Protein AF-A0A670IXG9-F1 (afdb_monomer)

Sequence (53 aa):
RSCGGCVLNKLGGVQFEIDLPNEKVNIDSEHSVDTLLNTLKKTGNYVSYLGDK

Mean predicted aligned error: 7.41 Å

Solvent-accessible surface area (backbone atoms only — not comparable to full-atom values): 3672 Å² total; per-residue (Å²): 136,86,74,86,76,54,74,56,62,76,71,54,81,53,46,73,47,75,40,71,95,74,76,40,73,50,72,51,52,93,66,55,68,66,60,54,50,53,52,44,49,75,71,71,50,92,80,80,87,90,71,89,131

InterPro domains:
  IPR036163 Heavy metal-associated domain superfamily [SSF55008] (2-47)
  IPR051881 Copper transport ATOX1-like [PTHR46365] (3-53)

pLDDT: mean 74.25, std 12.05, range [38.62, 85.56]

Radius of gyration: 11.18 Å; Cα contacts (8 Å, |Δi|>4): 39; chains: 1; bounding box: 28×24×26 Å

Nearest PDB structures (foldseek):
  2k1r-assembly1_B  TM=7.440E-01  e=1.030E-04  unclassified
  1fe0-assembly1_A  TM=7.587E-01  e=1.275E-04  Homo sapiens
  8ugi-assembly1_1C  TM=3.064E-01  e=5.745E+00  Sus scrofa
  7b93-assem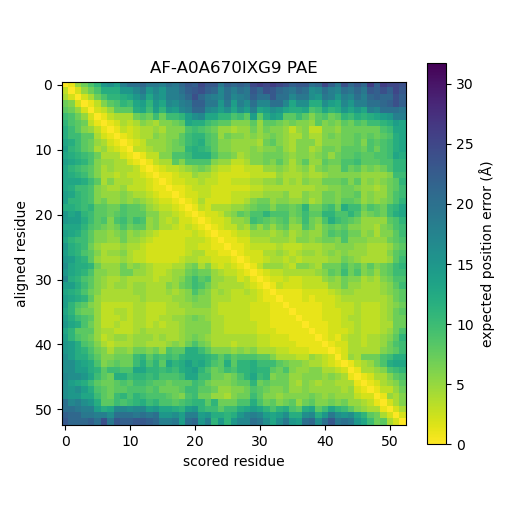bly1_C  TM=2.964E-01  e=7.108E+00  Mus musculus

Organism: Podarcis muralis (NCBI:txid64176)

Secondary structure (DSSP, 8-state):
------GGGGTSS-EEEEEGGGTEEEEE-SS-HHHHHHHHHHTT---------

Structure (mmCIF, N/CA/C/O backbone):
data_AF-A0A670IXG9-F1
#
_entry.id   AF-A0A670IXG9-F1
#
loop_
_atom_site.group_PDB
_atom_site.id
_atom_site.type_symbol
_atom_site.label_atom_id
_atom_site.label_alt_id
_atom_site.label_comp_id
_atom_site.label_asym_id
_atom_site.label_entity_id
_atom_site.label_seq_id
_atom_site.pdbx_PDB_ins_code
_atom_site.Cartn_x
_atom_site.Cartn_y
_atom_site.Cartn_z
_atom_site.occupancy
_atom_site.B_iso_or_equiv
_atom_site.auth_seq_id
_atom_site.auth_comp_id
_atom_site.auth_asym_id
_atom_site.auth_atom_id
_atom_site.pdbx_PDB_model_num
ATOM 1 N N . ARG A 1 1 ? 13.840 -18.547 3.419 1.00 38.62 1 ARG A N 1
ATOM 2 C CA . ARG A 1 1 ? 14.802 -17.431 3.235 1.00 38.62 1 ARG A CA 1
ATOM 3 C C . ARG A 1 1 ? 14.022 -16.161 3.557 1.00 38.62 1 ARG A C 1
ATOM 5 O O . ARG A 1 1 ? 13.067 -15.876 2.855 1.00 38.62 1 ARG A O 1
ATOM 12 N N . SER A 1 2 ? 14.282 -15.578 4.727 1.00 47.38 2 SER A N 1
ATOM 13 C CA . SER A 1 2 ? 13.377 -14.656 5.428 1.00 47.38 2 SER A CA 1
ATOM 14 C C . SER A 1 2 ? 13.414 -13.234 4.853 1.00 47.38 2 SER A C 1
ATOM 16 O O . SER A 1 2 ? 14.490 -12.664 4.706 1.00 47.38 2 SER A O 1
ATOM 18 N N . CYS A 1 3 ? 12.216 -12.732 4.539 1.00 49.34 3 CYS A N 1
ATOM 19 C CA . CYS A 1 3 ? 11.737 -11.348 4.515 1.00 49.34 3 CYS A CA 1
ATOM 20 C C . CYS A 1 3 ? 12.659 -10.247 3.961 1.00 49.34 3 CYS A C 1
ATOM 22 O O . CYS A 1 3 ? 13.319 -9.529 4.710 1.00 49.34 3 CYS A O 1
ATOM 24 N N . GLY A 1 4 ? 12.545 -9.987 2.653 1.00 45.22 4 GLY A N 1
ATOM 25 C CA . GLY A 1 4 ? 12.659 -8.621 2.137 1.00 45.22 4 GLY A CA 1
ATOM 26 C C . GLY A 1 4 ? 11.441 -7.835 2.620 1.00 45.22 4 GLY A C 1
ATOM 27 O O . GLY A 1 4 ? 10.352 -7.982 2.076 1.00 45.22 4 GLY A O 1
ATOM 28 N N . GLY A 1 5 ? 11.593 -7.106 3.725 1.00 50.69 5 GLY A N 1
ATOM 29 C CA . GLY A 1 5 ? 10.496 -6.429 4.411 1.00 50.69 5 GLY A CA 1
ATOM 30 C C . GLY A 1 5 ? 9.877 -5.322 3.563 1.00 50.69 5 GLY A C 1
ATOM 31 O O . GLY A 1 5 ? 10.344 -4.186 3.585 1.00 50.69 5 GLY A O 1
ATOM 32 N N . CYS A 1 6 ? 8.793 -5.639 2.857 1.00 63.50 6 CYS A N 1
ATOM 33 C CA . CYS A 1 6 ? 7.891 -4.632 2.323 1.00 63.50 6 CYS A CA 1
ATOM 34 C C . CYS A 1 6 ? 7.394 -3.768 3.483 1.00 63.50 6 CYS A C 1
ATOM 36 O O . CYS A 1 6 ? 7.038 -4.275 4.546 1.00 63.50 6 CYS A O 1
ATOM 38 N N . VAL A 1 7 ? 7.331 -2.458 3.281 1.00 71.31 7 VAL A N 1
ATOM 39 C CA . VAL A 1 7 ? 6.866 -1.510 4.309 1.00 71.31 7 VAL A CA 1
ATOM 40 C C . VAL A 1 7 ? 5.421 -1.747 4.737 1.00 71.31 7 VAL A C 1
ATOM 42 O O . VAL A 1 7 ? 5.017 -1.339 5.819 1.00 71.31 7 VAL A O 1
ATOM 45 N N . LEU A 1 8 ? 4.681 -2.490 3.916 1.00 74.44 8 LEU A N 1
ATOM 46 C CA . LEU A 1 8 ? 3.359 -3.026 4.201 1.00 74.44 8 LEU A CA 1
ATOM 47 C C . LEU A 1 8 ? 3.358 -4.041 5.350 1.00 74.44 8 LEU A C 1
ATOM 49 O O . LEU A 1 8 ? 2.397 -4.102 6.102 1.00 74.44 8 LEU A O 1
ATOM 53 N N . ASN A 1 9 ? 4.456 -4.768 5.574 1.00 69.81 9 ASN A N 1
ATOM 54 C CA . ASN A 1 9 ? 4.587 -5.687 6.711 1.00 69.81 9 ASN A CA 1
ATOM 55 C C . ASN A 1 9 ? 4.465 -4.938 8.057 1.00 69.81 9 ASN A C 1
ATOM 57 O O . ASN A 1 9 ? 4.052 -5.494 9.066 1.00 69.81 9 ASN A O 1
ATOM 61 N N . LYS A 1 10 ? 4.742 -3.629 8.060 1.00 74.88 10 LYS A N 1
ATOM 62 C CA . LYS A 1 10 ? 4.588 -2.759 9.231 1.00 74.88 10 LYS A CA 1
ATOM 63 C C . LYS A 1 10 ? 3.131 -2.452 9.588 1.00 74.88 10 LYS A C 1
ATOM 65 O O . LYS A 1 10 ? 2.884 -2.064 10.723 1.00 74.88 10 LYS A O 1
ATOM 70 N N . LEU A 1 11 ? 2.199 -2.611 8.645 1.00 75.81 11 LEU A N 1
ATOM 71 C CA . LEU A 1 11 ? 0.762 -2.509 8.913 1.00 75.81 11 LEU A CA 1
ATOM 72 C C . LEU A 1 11 ? 0.221 -3.780 9.588 1.00 75.81 11 LEU A C 1
ATOM 74 O O . LEU A 1 11 ? -0.749 -3.688 10.329 1.00 75.81 11 LEU A O 1
ATOM 78 N N . GLY A 1 12 ? 0.897 -4.927 9.430 1.00 73.75 12 GLY A N 1
ATOM 79 C CA . GLY A 1 12 ? 0.421 -6.220 9.926 1.00 73.75 12 GLY A CA 1
ATOM 80 C C . GLY A 1 12 ? -0.802 -6.713 9.141 1.00 73.75 12 GLY A C 1
ATOM 81 O O . GLY A 1 12 ? -1.600 -5.923 8.660 1.00 73.75 12 GLY A O 1
ATOM 82 N N . GLY A 1 13 ? -0.934 -8.027 8.938 1.00 77.75 13 GLY A N 1
ATOM 83 C CA . GLY A 1 13 ? -2.101 -8.581 8.228 1.00 77.75 13 GLY A CA 1
ATOM 84 C C . GLY A 1 13 ? -2.221 -8.170 6.751 1.00 77.75 13 GLY A C 1
ATOM 85 O O . GLY A 1 13 ? -3.296 -8.268 6.169 1.00 77.75 13 GLY A O 1
ATOM 86 N N . VAL A 1 14 ? -1.129 -7.710 6.134 1.00 80.50 14 VAL A N 1
ATOM 87 C CA . VAL A 1 14 ? -1.077 -7.411 4.700 1.00 80.50 14 VAL A CA 1
ATOM 88 C C . VAL A 1 14 ? -0.477 -8.598 3.962 1.00 80.50 14 VAL A C 1
ATOM 90 O O . VAL A 1 14 ? 0.678 -8.959 4.211 1.00 80.50 14 VAL A O 1
ATOM 93 N N . GLN A 1 15 ? -1.239 -9.183 3.045 1.00 83.12 15 GLN A N 1
ATOM 94 C CA . GLN A 1 15 ? -0.745 -10.156 2.079 1.00 83.12 15 GLN A CA 1
ATOM 95 C C . GLN A 1 15 ? -0.488 -9.460 0.747 1.00 83.12 15 GLN A C 1
ATOM 97 O O . GLN A 1 15 ? -1.174 -8.516 0.362 1.00 83.12 15 GLN A O 1
ATOM 102 N N . PHE A 1 16 ? 0.549 -9.895 0.047 1.00 80.94 16 PHE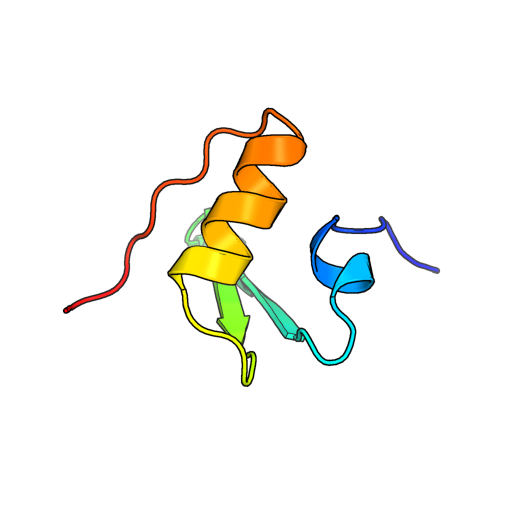 A N 1
ATOM 103 C CA . PHE A 1 16 ? 0.844 -9.395 -1.282 1.00 80.94 16 PHE A CA 1
ATOM 104 C C . PHE A 1 16 ? 1.301 -10.541 -2.168 1.00 80.94 16 PHE A C 1
ATOM 106 O O . PHE A 1 16 ? 2.046 -11.422 -1.738 1.00 80.94 16 PHE A O 1
ATOM 113 N N . GLU A 1 17 ? 0.866 -10.498 -3.415 1.00 83.31 17 GLU A N 1
ATOM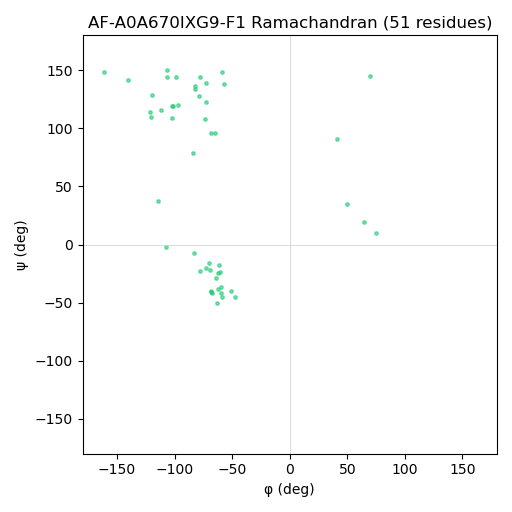 114 C CA . GLU A 1 17 ? 1.228 -11.442 -4.453 1.00 83.31 17 GLU A CA 1
ATOM 115 C C . GLU A 1 17 ? 1.905 -10.674 -5.581 1.00 83.31 17 GLU A C 1
ATOM 117 O O . GLU A 1 17 ? 1.415 -9.640 -6.033 1.00 83.31 17 GLU A O 1
ATOM 122 N N . ILE A 1 18 ? 3.079 -11.145 -5.994 1.00 83.00 18 ILE A N 1
ATOM 123 C CA . ILE A 1 18 ? 3.854 -10.511 -7.056 1.00 83.00 18 ILE A CA 1
ATOM 124 C C . ILE A 1 18 ? 3.658 -11.336 -8.315 1.00 83.00 18 ILE A C 1
ATOM 126 O O . ILE A 1 18 ? 4.187 -12.440 -8.451 1.00 83.00 18 ILE A O 1
ATOM 130 N N . ASP A 1 19 ? 2.927 -10.755 -9.247 1.00 84.00 19 ASP A N 1
ATOM 131 C CA . ASP A 1 19 ? 2.691 -11.293 -10.568 1.00 84.00 19 ASP A CA 1
ATOM 132 C C . ASP A 1 19 ? 3.872 -10.896 -11.464 1.00 84.00 19 ASP A C 1
ATOM 134 O O . ASP A 1 19 ? 3.818 -9.933 -12.225 1.00 84.00 19 ASP A O 1
ATOM 138 N N . LEU A 1 20 ? 4.986 -11.625 -11.327 1.00 80.81 20 LEU A N 1
ATOM 139 C CA . LEU A 1 20 ? 6.204 -11.463 -12.135 1.00 80.81 20 LEU A CA 1
ATOM 140 C C . LEU A 1 20 ? 5.952 -11.367 -13.653 1.00 80.81 20 LEU A C 1
ATOM 142 O O . LEU A 1 20 ? 6.549 -10.486 -14.267 1.00 80.81 20 LEU A O 1
ATOM 146 N N . PRO A 1 21 ? 5.104 -12.209 -14.285 1.00 84.56 21 PRO A N 1
ATOM 147 C CA . PRO A 1 21 ? 4.891 -12.119 -15.730 1.00 84.56 21 PRO A CA 1
ATOM 148 C C . PRO A 1 21 ? 4.139 -10.852 -16.154 1.00 84.56 21 PRO A C 1
ATOM 150 O O . PRO A 1 21 ? 4.241 -10.448 -17.307 1.00 84.56 21 PRO A O 1
ATOM 153 N N . ASN A 1 22 ? 3.397 -10.227 -15.238 1.00 81.75 22 ASN A N 1
ATOM 154 C CA . ASN A 1 22 ? 2.636 -9.006 -15.495 1.00 81.75 22 ASN A CA 1
ATOM 155 C C . ASN A 1 22 ? 3.261 -7.765 -14.844 1.00 81.75 22 ASN A C 1
ATOM 157 O O . ASN A 1 22 ? 2.710 -6.676 -14.986 1.00 81.75 22 ASN A O 1
ATOM 161 N N . GLU A 1 23 ? 4.361 -7.932 -14.105 1.00 81.50 23 GLU A N 1
ATOM 162 C CA . GLU A 1 23 ? 4.996 -6.907 -13.270 1.00 81.50 23 GLU A CA 1
ATOM 163 C C . GLU A 1 23 ? 3.994 -6.191 -12.344 1.00 81.50 23 GLU A C 1
ATOM 165 O O . GLU A 1 23 ? 4.097 -4.993 -12.074 1.00 81.50 23 GLU A O 1
ATOM 170 N N . LYS A 1 24 ? 2.994 -6.933 -11.853 1.00 80.00 24 LYS A N 1
ATOM 171 C CA . LYS A 1 24 ? 1.953 -6.415 -1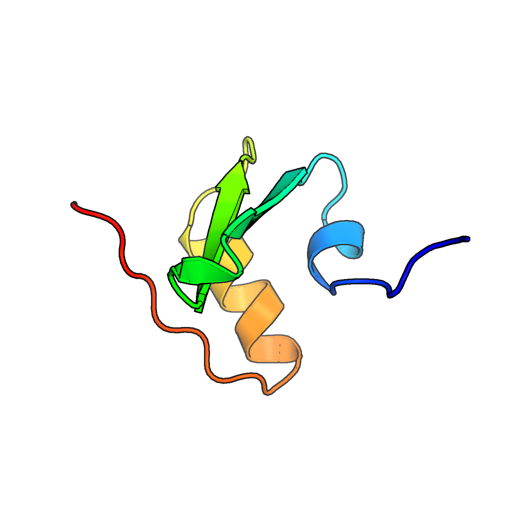0.956 1.00 80.00 24 LYS A CA 1
ATOM 172 C C . LYS A 1 24 ? 2.172 -6.915 -9.541 1.00 80.00 24 LYS A C 1
ATOM 174 O O . LYS A 1 24 ? 2.686 -8.005 -9.319 1.00 80.00 24 LYS A O 1
ATOM 179 N N . VAL A 1 25 ? 1.750 -6.113 -8.573 1.00 79.44 25 VAL A N 1
ATOM 180 C CA . VAL A 1 25 ? 1.704 -6.513 -7.168 1.00 79.44 25 VAL A CA 1
ATOM 181 C C . VAL A 1 25 ? 0.261 -6.394 -6.711 1.00 79.44 25 VAL A C 1
ATOM 183 O O . VAL A 1 25 ? -0.264 -5.286 -6.603 1.00 79.44 25 VAL A O 1
ATOM 186 N N . ASN A 1 26 ? -0.377 -7.533 -6.471 1.00 82.12 26 ASN A N 1
ATOM 187 C C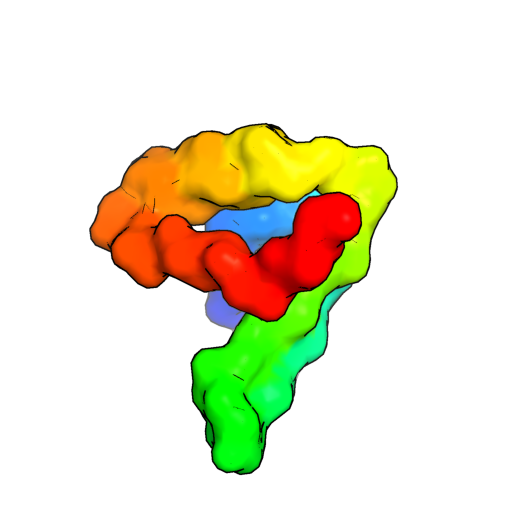A . ASN A 1 26 ? -1.690 -7.596 -5.850 1.00 82.12 26 ASN A CA 1
ATOM 188 C C . ASN A 1 26 ? -1.498 -7.500 -4.342 1.00 82.12 26 ASN A C 1
ATOM 190 O O . ASN A 1 26 ? -0.620 -8.155 -3.785 1.00 82.12 26 ASN A O 1
ATOM 194 N N . ILE A 1 27 ? -2.285 -6.663 -3.680 1.00 80.31 27 ILE A N 1
ATOM 195 C CA . ILE A 1 27 ? -2.207 -6.477 -2.233 1.00 80.31 27 ILE A CA 1
ATOM 196 C C . ILE A 1 27 ? -3.577 -6.826 -1.674 1.00 80.31 27 ILE A C 1
ATOM 198 O O . ILE A 1 27 ? -4.548 -6.131 -1.963 1.00 80.31 27 ILE A O 1
ATOM 202 N N . ASP A 1 28 ? -3.633 -7.898 -0.893 1.00 83.06 28 ASP A N 1
ATOM 203 C CA . ASP A 1 28 ? -4.818 -8.322 -0.161 1.00 83.06 28 ASP A CA 1
ATOM 204 C C . ASP A 1 28 ? -4.673 -7.901 1.301 1.00 83.06 28 ASP A C 1
ATOM 206 O O . ASP A 1 28 ? -3.701 -8.228 1.993 1.00 83.06 28 ASP A O 1
ATOM 210 N N . SER A 1 29 ? -5.602 -7.072 1.757 1.00 81.44 29 SER A N 1
ATOM 211 C CA . SER A 1 29 ? -5.558 -6.526 3.101 1.00 81.44 29 SER A CA 1
ATOM 212 C C . SER A 1 29 ? -6.922 -6.001 3.512 1.00 81.44 29 SER A C 1
ATOM 214 O O . SER A 1 29 ? -7.660 -5.472 2.688 1.00 81.44 29 SER A O 1
ATOM 216 N N . GLU A 1 30 ? -7.227 -6.070 4.806 1.00 84.31 30 GLU A N 1
ATOM 217 C CA . GLU A 1 30 ? -8.447 -5.471 5.370 1.00 84.31 30 GLU A CA 1
ATOM 218 C C . GLU A 1 30 ? -8.393 -3.928 5.362 1.00 84.31 30 GLU A C 1
ATOM 220 O O . GLU A 1 30 ? -9.397 -3.237 5.517 1.00 84.31 30 GLU A O 1
ATOM 225 N N . HIS A 1 31 ? -7.202 -3.361 5.172 1.00 83.94 31 HIS A N 1
ATOM 226 C CA . HIS A 1 31 ? -6.996 -1.921 5.131 1.00 83.94 31 HIS A CA 1
ATOM 227 C C . HIS A 1 31 ? -7.406 -1.303 3.793 1.00 83.94 31 HIS A C 1
ATOM 229 O O . HIS A 1 31 ? -7.136 -1.845 2.724 1.00 83.94 31 HIS A O 1
ATOM 235 N N . SER A 1 32 ? -7.950 -0.084 3.849 1.00 84.00 32 SER A N 1
ATOM 236 C CA . SER A 1 32 ? -8.257 0.698 2.651 1.00 84.00 32 SER A CA 1
ATOM 237 C C . SER A 1 32 ? -7.022 0.964 1.788 1.00 84.00 32 SER A C 1
ATOM 239 O O . SER A 1 32 ? -5.913 1.193 2.289 1.00 84.00 32 SER A O 1
ATOM 241 N N . VAL A 1 33 ? -7.256 1.046 0.477 1.00 82.81 33 VAL A N 1
ATOM 242 C CA . VAL A 1 33 ? -6.259 1.379 -0.552 1.00 82.81 33 VAL A CA 1
ATOM 243 C C . VAL A 1 33 ? -5.486 2.655 -0.202 1.00 82.81 33 VAL A C 1
ATOM 245 O O . VAL A 1 33 ? -4.265 2.693 -0.357 1.00 82.81 33 VAL A O 1
ATOM 248 N N . ASP A 1 34 ? -6.152 3.675 0.343 1.00 85.12 34 ASP A N 1
ATOM 249 C CA . ASP A 1 34 ? -5.518 4.928 0.766 1.00 85.12 34 ASP A CA 1
ATOM 250 C C . ASP A 1 34 ? -4.433 4.719 1.831 1.00 85.12 34 ASP A C 1
ATOM 252 O O . ASP A 1 34 ? -3.354 5.309 1.746 1.00 85.12 34 ASP A O 1
ATOM 256 N N . THR A 1 35 ? -4.675 3.844 2.810 1.00 85.56 35 THR A N 1
ATOM 257 C CA . THR A 1 35 ? -3.714 3.518 3.875 1.00 85.56 35 THR A CA 1
ATOM 258 C C . THR A 1 35 ? -2.498 2.784 3.317 1.00 85.56 35 THR A C 1
ATOM 260 O O . THR A 1 35 ? -1.355 3.100 3.680 1.00 85.56 35 THR A O 1
ATOM 263 N N . LEU A 1 36 ? -2.727 1.841 2.401 1.00 82.75 36 LEU A N 1
ATOM 264 C CA . LEU A 1 36 ? -1.672 1.101 1.708 1.00 82.75 36 LEU A CA 1
ATOM 265 C C . LEU A 1 36 ? -0.817 2.052 0.856 1.00 82.75 36 LEU A C 1
ATOM 267 O O . LEU A 1 36 ? 0.405 2.102 1.020 1.00 82.75 36 LEU A O 1
ATOM 271 N N . LEU A 1 37 ? -1.455 2.884 0.026 1.00 83.00 37 LEU A N 1
ATOM 272 C CA . LEU A 1 37 ? -0.795 3.902 -0.797 1.00 83.00 37 LEU A CA 1
ATOM 273 C C . LEU A 1 37 ? -0.010 4.900 0.050 1.00 83.00 37 LEU A C 1
ATOM 275 O O . LEU A 1 37 ? 1.129 5.218 -0.281 1.00 83.00 37 LEU A O 1
ATOM 279 N N . ASN A 1 38 ? -0.585 5.395 1.145 1.00 85.12 38 ASN A N 1
ATOM 280 C CA . ASN A 1 38 ? 0.088 6.337 2.035 1.00 85.12 38 ASN A CA 1
ATOM 281 C C . ASN A 1 38 ? 1.341 5.717 2.673 1.00 85.12 38 ASN A C 1
ATOM 283 O O . ASN A 1 38 ? 2.377 6.373 2.789 1.00 85.12 38 ASN A O 1
ATOM 287 N N . THR A 1 39 ? 1.276 4.436 3.037 1.00 82.44 39 THR A N 1
ATOM 288 C CA . THR A 1 39 ? 2.419 3.699 3.593 1.00 82.44 39 THR A CA 1
ATOM 289 C C . THR A 1 39 ? 3.506 3.475 2.546 1.00 82.44 39 THR A C 1
ATOM 291 O O . THR A 1 39 ? 4.685 3.664 2.835 1.00 82.44 39 THR A O 1
ATOM 294 N N . LEU A 1 40 ? 3.124 3.150 1.314 1.00 80.56 40 LEU A N 1
ATOM 295 C CA . LEU A 1 40 ? 4.063 2.975 0.211 1.00 80.56 40 LEU A CA 1
ATOM 296 C C . LEU A 1 40 ? 4.717 4.297 -0.222 1.00 80.56 40 LEU A C 1
ATOM 298 O O . LEU A 1 40 ? 5.929 4.345 -0.436 1.00 80.56 40 LEU A O 1
ATOM 302 N N . LYS A 1 41 ? 3.946 5.391 -0.250 1.00 81.38 41 LYS A N 1
ATOM 303 C CA . LYS A 1 41 ? 4.449 6.750 -0.508 1.00 81.38 41 LYS A CA 1
ATOM 304 C C . LYS A 1 41 ? 5.497 7.179 0.519 1.00 81.38 41 LYS A C 1
ATOM 306 O O . LYS A 1 41 ? 6.475 7.820 0.145 1.00 81.38 41 LYS A O 1
ATOM 311 N N . LYS A 1 42 ? 5.354 6.786 1.793 1.00 82.25 42 LYS A N 1
ATOM 312 C CA . LYS A 1 42 ? 6.360 7.060 2.842 1.00 82.25 42 LYS A CA 1
ATOM 313 C C . LYS A 1 42 ? 7.720 6.416 2.570 1.00 82.25 42 LYS A C 1
ATOM 315 O O . LYS A 1 42 ? 8.725 6.903 3.073 1.00 82.25 42 LYS A O 1
ATOM 320 N N . THR A 1 43 ? 7.767 5.341 1.790 1.00 71.81 43 THR A N 1
ATOM 321 C CA . THR A 1 43 ? 9.021 4.675 1.400 1.00 71.81 43 THR A CA 1
ATOM 322 C C . THR A 1 43 ? 9.700 5.346 0.211 1.00 71.81 43 THR A C 1
ATOM 324 O O . THR A 1 43 ? 10.830 5.001 -0.111 1.00 71.81 43 THR A O 1
ATOM 327 N N . GLY A 1 44 ? 9.054 6.327 -0.425 1.00 64.69 44 GLY A N 1
ATOM 328 C CA . GLY A 1 44 ? 9.603 7.006 -1.598 1.00 64.69 44 GLY A CA 1
ATOM 329 C C . GLY A 1 44 ? 9.546 6.165 -2.874 1.00 64.69 44 GLY A C 1
ATOM 330 O O . GLY A 1 44 ? 10.117 6.559 -3.885 1.00 64.69 44 GLY A O 1
ATOM 331 N N . ASN A 1 45 ? 8.843 5.028 -2.852 1.00 73.12 45 ASN A N 1
AT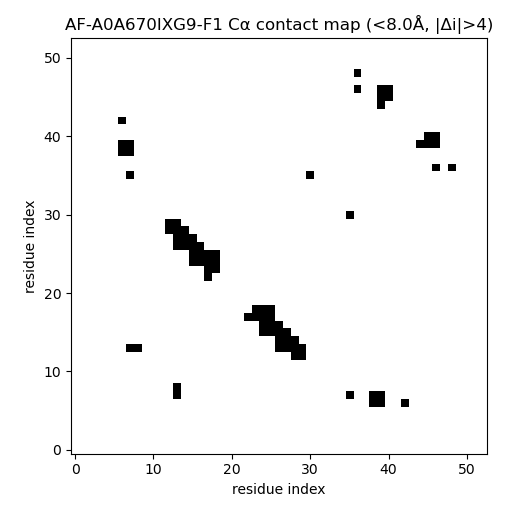OM 332 C CA . ASN A 1 45 ? 8.568 4.257 -4.057 1.00 73.12 45 ASN A CA 1
ATOM 333 C C . ASN A 1 45 ? 7.365 4.856 -4.786 1.00 73.12 45 ASN A C 1
ATOM 335 O O . ASN A 1 45 ? 6.349 5.192 -4.170 1.00 73.12 45 ASN A O 1
ATOM 339 N N . TYR A 1 46 ? 7.474 4.973 -6.107 1.00 66.50 46 TYR A N 1
ATOM 340 C CA . TYR A 1 46 ? 6.369 5.413 -6.945 1.00 66.50 46 TYR A CA 1
ATOM 341 C C . TYR A 1 46 ? 5.350 4.279 -7.051 1.00 66.50 46 TYR A C 1
ATOM 343 O O . TYR A 1 46 ? 5.609 3.258 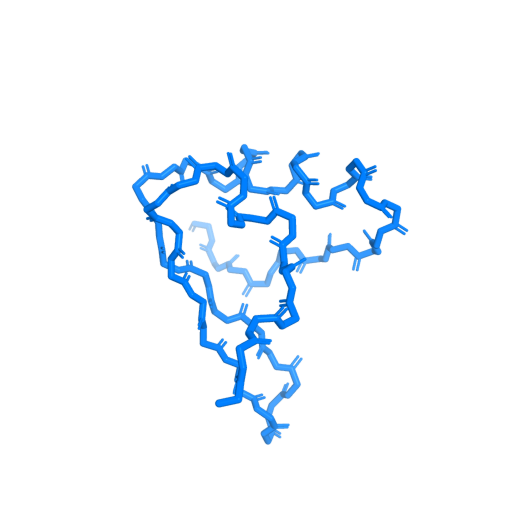-7.682 1.00 66.50 46 TYR A O 1
ATOM 351 N N . VAL A 1 47 ? 4.203 4.440 -6.394 1.00 70.88 47 VAL A N 1
ATOM 352 C CA . VAL A 1 47 ? 3.131 3.443 -6.408 1.00 70.88 47 VAL A CA 1
ATOM 353 C C . VAL A 1 47 ? 1.944 4.004 -7.159 1.00 70.88 47 VAL A C 1
ATOM 355 O O . VAL A 1 47 ? 1.341 4.995 -6.746 1.00 70.88 47 VAL A O 1
ATOM 358 N N . SER A 1 48 ? 1.633 3.350 -8.272 1.00 69.69 48 SER A N 1
ATOM 359 C CA . SER A 1 48 ? 0.449 3.619 -9.077 1.00 69.69 48 SER A CA 1
ATOM 360 C C . SER A 1 48 ? -0.580 2.541 -8.782 1.00 69.69 48 SER A C 1
ATOM 362 O O . SER A 1 48 ? -0.315 1.356 -8.968 1.00 69.69 48 SER A O 1
ATOM 364 N N . TYR A 1 49 ? -1.738 2.954 -8.280 1.00 76.12 49 TYR A N 1
ATOM 365 C CA . TYR A 1 49 ? -2.861 2.049 -8.091 1.00 76.12 49 TYR A CA 1
ATOM 366 C C . TYR A 1 49 ? -3.466 1.707 -9.457 1.00 76.12 49 TYR A C 1
ATOM 368 O O . TYR A 1 49 ? -3.847 2.602 -10.208 1.00 76.12 49 TYR A O 1
ATOM 376 N N . L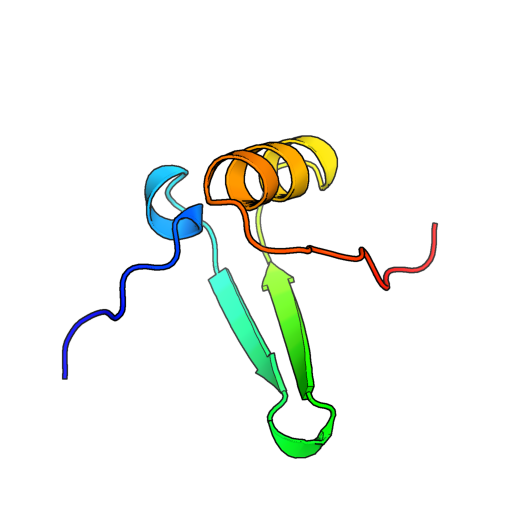EU A 1 50 ? -3.513 0.413 -9.767 1.00 70.62 50 LEU A N 1
ATOM 377 C CA . LEU A 1 50 ? -4.018 -0.166 -11.017 1.00 70.62 50 LEU A CA 1
ATOM 378 C C . LEU A 1 50 ? -5.278 -1.014 -10.750 1.00 70.62 50 LEU A C 1
ATOM 380 O O . LEU A 1 50 ? -5.430 -2.092 -11.318 1.00 70.62 50 LEU A O 1
ATOM 384 N N . GLY A 1 51 ? -6.145 -0.573 -9.834 1.00 66.69 51 GLY A N 1
ATOM 385 C CA . GLY A 1 51 ? -7.425 -1.230 -9.550 1.00 66.69 51 GLY A CA 1
ATOM 386 C C . GLY A 1 51 ? -8.613 -0.442 -10.103 1.00 66.69 51 GLY A C 1
ATOM 387 O O . GLY A 1 51 ? -8.584 0.790 -10.133 1.00 66.69 51 GLY A O 1
ATOM 388 N N . ASP A 1 52 ? -9.629 -1.170 -10.564 1.00 52.59 52 ASP A N 1
ATOM 389 C CA . ASP A 1 52 ? -10.899 -0.616 -11.042 1.00 52.59 52 ASP A CA 1
ATOM 390 C C . ASP A 1 52 ? -11.721 -0.106 -9.843 1.00 52.59 52 ASP A C 1
ATOM 392 O O . ASP A 1 52 ? -11.700 -0.71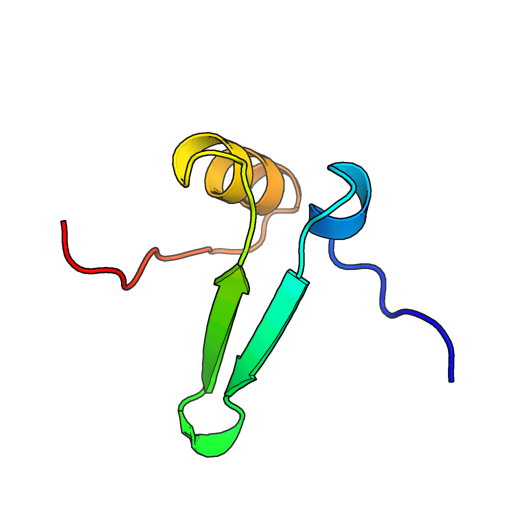5 -8.771 1.00 52.59 52 ASP A O 1
ATOM 396 N N . LYS A 1 53 ? -12.362 1.053 -10.004 1.00 47.16 53 LYS A N 1
ATOM 397 C CA . LYS A 1 53 ? -13.061 1.787 -8.941 1.00 47.16 53 LYS A CA 1
ATOM 398 C C . LYS A 1 53 ? -14.457 1.237 -8.673 1.00 47.16 53 LYS A C 1
ATOM 400 O O . LYS A 1 53 ? -15.164 0.959 -9.662 1.00 47.16 53 LYS A O 1
#

Foldseek 3Di:
DDDPDDLVVVVPQWDWDQPVVVRDIDIDHPDDPVVVVVSNVVVVDDDDDPDDD